Protein AF-A0A6N9VPK5-F1 (afdb_monomer_lite)

Foldseek 3Di:
DPKDKDQFDLVCQQLQQVVCLVPDDVVPDPDDRADPPGDGNADPVRDRRVKIFIDDPPHTPDID

pLDDT: mean 91.9, std 5.91, range [64.5, 97.69]

Structure (mmCIF, N/CA/C/O backbone):
data_AF-A0A6N9VPK5-F1
#
_entry.id   AF-A0A6N9VPK5-F1
#
loop_
_atom_site.group_PDB
_atom_site.id
_atom_site.type_symbol
_atom_site.label_atom_id
_atom_site.label_alt_id
_atom_site.label_comp_id
_atom_site.label_asym_id
_atom_site.label_entity_id
_atom_site.label_seq_id
_atom_site.pdbx_PDB_ins_code
_atom_site.Cartn_x
_atom_site.Cartn_y
_atom_site.Cartn_z
_atom_site.occupancy
_atom_site.B_iso_or_equiv
_atom_site.auth_seq_id
_atom_site.auth_comp_id
_atom_site.auth_asym_id
_atom_site.auth_atom_id
_atom_site.pdbx_PDB_model_num
ATOM 1 N N . MET A 1 1 ? -9.414 -1.728 18.681 1.00 64.50 1 MET A N 1
ATOM 2 C CA . MET A 1 1 ? -8.543 -1.170 19.746 1.00 64.50 1 MET A CA 1
ATOM 3 C C . MET A 1 1 ? -8.387 0.317 19.425 1.00 64.50 1 MET A C 1
ATOM 5 O O . MET A 1 1 ? -9.321 0.857 18.846 1.00 64.50 1 MET A O 1
ATOM 9 N N . ARG A 1 2 ? -7.320 1.026 19.819 1.00 78.12 2 ARG A N 1
ATOM 10 C CA . ARG A 1 2 ? -6.998 2.329 19.200 1.00 78.12 2 ARG A CA 1
ATOM 11 C C . ARG A 1 2 ? -6.040 2.075 18.029 1.00 78.12 2 ARG A C 1
ATOM 13 O O . ARG A 1 2 ? -5.146 1.252 18.223 1.00 78.12 2 ARG A O 1
ATOM 20 N N . PRO A 1 3 ? -6.198 2.756 16.879 1.00 83.75 3 PRO A N 1
ATOM 21 C CA . PRO A 1 3 ? -5.301 2.566 15.748 1.00 83.75 3 PRO A CA 1
ATOM 22 C C . PRO A 1 3 ? -3.853 2.879 16.139 1.00 83.75 3 PRO A C 1
ATOM 24 O O . PRO A 1 3 ? -3.599 3.875 16.828 1.00 83.75 3 PRO A O 1
ATOM 27 N N . LEU A 1 4 ? -2.921 2.033 15.703 1.00 94.62 4 LEU A N 1
ATOM 28 C CA . LEU A 1 4 ? -1.482 2.219 15.874 1.00 94.62 4 LEU A CA 1
ATOM 29 C C . LEU A 1 4 ? -0.873 2.710 14.559 1.00 94.62 4 LEU A C 1
ATOM 31 O O . LEU A 1 4 ? -1.171 2.166 13.499 1.00 94.62 4 LEU A O 1
ATOM 35 N N . ILE A 1 5 ? 0.007 3.710 14.644 1.00 96.88 5 ILE A N 1
ATOM 36 C CA . ILE A 1 5 ? 0.861 4.128 13.530 1.00 96.88 5 ILE A CA 1
ATOM 37 C C . ILE A 1 5 ? 2.249 3.522 13.727 1.00 96.88 5 ILE A C 1
ATOM 39 O O . ILE A 1 5 ? 2.843 3.678 14.798 1.00 96.88 5 ILE A O 1
ATOM 43 N N . ARG A 1 6 ? 2.773 2.842 12.707 1.00 96.81 6 ARG A N 1
ATOM 44 C CA . ARG A 1 6 ? 4.110 2.229 12.735 1.00 96.81 6 ARG A CA 1
ATOM 45 C C . ARG A 1 6 ? 4.763 2.233 11.349 1.00 96.81 6 ARG A C 1
ATOM 47 O O . ARG A 1 6 ? 4.041 2.327 10.360 1.00 96.81 6 ARG A O 1
ATOM 54 N N . PRO A 1 7 ? 6.094 2.064 11.252 1.00 97.56 7 PRO A N 1
ATOM 55 C CA . PRO A 1 7 ? 6.733 1.746 9.979 1.00 97.56 7 PRO A CA 1
ATOM 56 C C . PRO A 1 7 ? 6.145 0.474 9.357 1.00 97.56 7 PRO A C 1
ATOM 58 O O . PRO A 1 7 ? 5.773 -0.471 10.078 1.00 97.56 7 PRO A O 1
ATOM 61 N N . ALA A 1 8 ? 6.069 0.442 8.028 1.00 97.44 8 ALA A N 1
ATOM 62 C CA . ALA A 1 8 ? 5.622 -0.738 7.309 1.00 97.44 8 ALA A CA 1
ATOM 63 C C . ALA A 1 8 ? 6.650 -1.875 7.412 1.00 97.44 8 ALA A C 1
ATOM 65 O O . ALA A 1 8 ? 7.861 -1.677 7.551 1.00 97.44 8 ALA A O 1
ATOM 66 N N . ARG A 1 9 ? 6.145 -3.103 7.349 1.00 96.44 9 ARG A N 1
ATOM 67 C CA . ARG A 1 9 ? 6.921 -4.345 7.326 1.00 96.44 9 ARG A CA 1
ATOM 68 C C . ARG 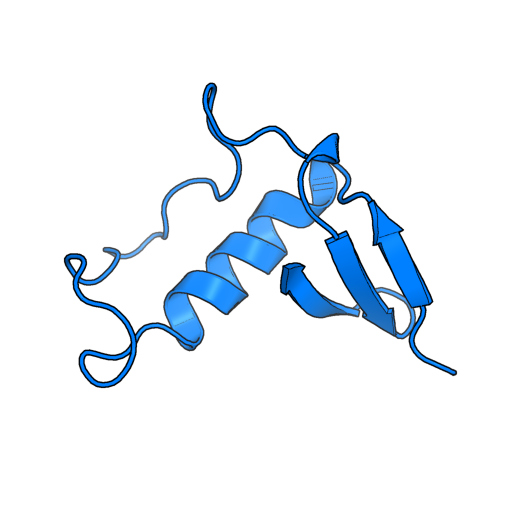A 1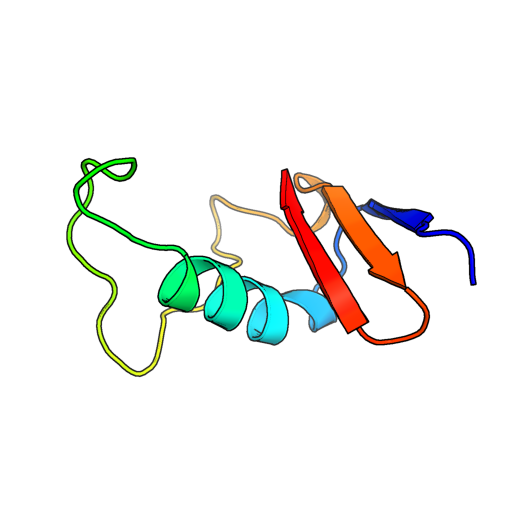 9 ? 6.832 -4.956 5.928 1.00 96.44 9 ARG A C 1
ATOM 70 O O . ARG A 1 9 ? 5.811 -4.778 5.268 1.00 96.44 9 ARG A O 1
ATOM 77 N N . PRO A 1 10 ? 7.813 -5.768 5.492 1.00 96.38 10 PRO A N 1
ATOM 78 C CA . PRO A 1 10 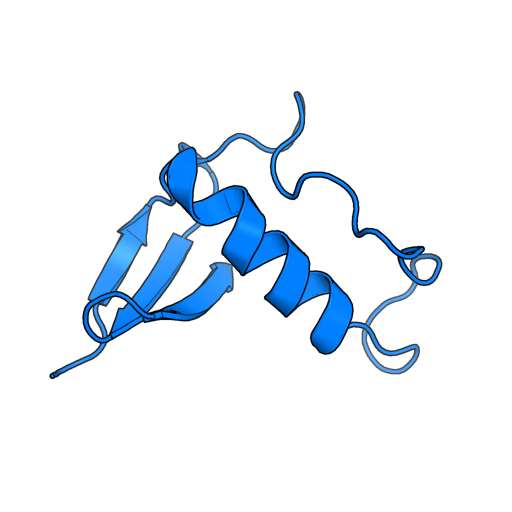? 7.735 -6.458 4.200 1.00 96.38 10 PRO A CA 1
ATOM 79 C C . PRO A 1 10 ? 6.429 -7.249 3.993 1.00 96.38 10 PRO A C 1
ATOM 81 O O . PRO A 1 10 ? 5.904 -7.306 2.886 1.00 96.38 10 PRO A O 1
ATOM 84 N N . SER A 1 11 ? 5.861 -7.809 5.069 1.00 95.62 11 SER A N 1
ATOM 85 C CA . SER A 1 11 ? 4.593 -8.552 5.047 1.00 95.62 11 SER A CA 1
ATOM 86 C C . SER A 1 11 ? 3.356 -7.700 4.740 1.00 95.62 11 SER A C 1
ATOM 88 O O . SER A 1 11 ? 2.334 -8.251 4.339 1.00 95.62 11 SER A O 1
ATOM 90 N N . ASP A 1 12 ? 3.424 -6.379 4.919 1.00 96.69 12 ASP A N 1
ATOM 91 C CA . ASP A 1 12 ? 2.286 -5.473 4.721 1.00 96.69 12 ASP A CA 1
ATOM 92 C C . ASP A 1 12 ? 1.982 -5.240 3.229 1.00 96.69 12 ASP A C 1
ATOM 94 O O . ASP A 1 12 ? 0.871 -4.849 2.869 1.00 96.69 12 ASP A O 1
ATOM 98 N N . GLY A 1 13 ? 2.941 -5.522 2.337 1.00 95.50 13 GLY A N 1
ATOM 99 C CA . GLY A 1 13 ? 2.896 -5.103 0.933 1.00 95.50 13 GLY A CA 1
ATOM 100 C C . GLY A 1 13 ? 1.673 -5.600 0.160 1.00 95.50 13 GLY A C 1
ATOM 101 O O . GLY A 1 13 ? 1.111 -4.859 -0.641 1.00 95.50 13 GLY A O 1
ATOM 102 N N . ALA A 1 14 ? 1.203 -6.822 0.427 1.00 93.94 14 ALA A N 1
ATOM 103 C CA . ALA A 1 14 ? 0.016 -7.358 -0.241 1.00 93.94 14 ALA A CA 1
ATOM 104 C C . ALA A 1 14 ? -1.279 -6.647 0.188 1.00 93.94 14 ALA A C 1
ATOM 106 O O . ALA A 1 14 ? -2.184 -6.469 -0.626 1.00 93.94 14 ALA A O 1
ATOM 107 N N . ALA A 1 15 ? -1.384 -6.243 1.457 1.00 95.38 15 ALA A N 1
ATOM 108 C CA . ALA A 1 15 ? -2.523 -5.471 1.944 1.00 95.38 15 ALA A CA 1
ATOM 109 C C . ALA A 1 15 ? -2.470 -4.035 1.406 1.00 95.38 15 ALA A C 1
ATOM 111 O O . ALA A 1 15 ? -3.478 -3.535 0.910 1.00 95.38 15 ALA A O 1
ATOM 112 N N . LEU A 1 16 ? -1.287 -3.417 1.400 1.00 95.75 16 LEU A N 1
ATOM 113 C CA . LEU A 1 16 ? -1.091 -2.073 0.854 1.00 95.75 16 LEU A CA 1
ATOM 114 C C . LEU A 1 16 ? -1.382 -2.001 -0.651 1.00 95.75 16 LEU A C 1
ATOM 116 O O . LEU A 1 16 ? -2.081 -1.089 -1.076 1.00 95.75 16 LEU A O 1
ATOM 120 N N . ALA A 1 17 ? -0.961 -2.994 -1.443 1.00 93.88 17 ALA A N 1
ATOM 121 C CA . ALA A 1 17 ? -1.280 -3.059 -2.874 1.00 93.88 17 ALA A CA 1
ATOM 122 C C . ALA A 1 17 ? -2.797 -3.108 -3.133 1.00 93.88 17 ALA A C 1
ATOM 124 O O . ALA A 1 17 ? -3.294 -2.514 -4.087 1.00 93.88 17 ALA A O 1
ATOM 125 N N . ARG A 1 18 ? -3.558 -3.788 -2.263 1.00 93.56 18 ARG A N 1
ATOM 126 C CA . ARG A 1 18 ? -5.027 -3.822 -2.349 1.00 93.56 18 ARG A CA 1
ATOM 127 C C . ARG A 1 18 ? -5.648 -2.474 -2.002 1.00 93.56 18 ARG A C 1
ATOM 129 O O . ARG A 1 18 ? -6.584 -2.071 -2.683 1.00 93.56 18 ARG A O 1
ATOM 136 N N . ILE A 1 19 ? -5.144 -1.795 -0.969 1.00 94.44 19 ILE A N 1
ATOM 137 C CA . ILE A 1 19 ? -5.609 -0.453 -0.587 1.00 94.44 19 ILE A CA 1
ATOM 138 C C . ILE A 1 19 ? -5.318 0.539 -1.721 1.00 94.44 19 ILE A C 1
ATOM 140 O O . ILE A 1 19 ? -6.226 1.255 -2.137 1.00 94.44 19 ILE A O 1
ATOM 144 N N . ASP A 1 20 ? -4.103 0.538 -2.272 1.00 92.62 20 ASP A N 1
ATOM 145 C CA . ASP A 1 20 ? -3.693 1.408 -3.385 1.00 92.62 20 ASP A CA 1
ATOM 146 C C . ASP A 1 20 ? -4.582 1.172 -4.624 1.00 92.62 20 ASP A C 1
ATOM 148 O O . ASP A 1 20 ? -5.222 2.096 -5.128 1.00 92.62 20 ASP A O 1
ATOM 152 N N . PHE A 1 21 ? -4.776 -0.095 -5.017 1.00 92.94 21 PHE A N 1
ATOM 153 C CA . PHE A 1 21 ? -5.673 -0.469 -6.117 1.00 92.94 21 PHE A CA 1
ATOM 154 C C . PHE A 1 21 ? -7.132 -0.039 -5.884 1.00 92.94 21 PHE A C 1
ATOM 156 O O . PHE A 1 21 ? -7.796 0.438 -6.806 1.00 92.94 21 PHE A O 1
ATOM 163 N N . ALA A 1 22 ? -7.656 -0.233 -4.669 1.00 93.00 22 ALA A N 1
ATOM 164 C CA . ALA A 1 22 ? -9.053 0.054 -4.339 1.00 93.00 22 ALA A CA 1
ATOM 165 C C . ALA A 1 22 ? -9.345 1.555 -4.195 1.00 93.00 22 ALA A C 1
ATOM 167 O O . ALA A 1 22 ? -10.481 1.978 -4.412 1.00 93.00 22 ALA A O 1
ATOM 168 N N . THR A 1 23 ? -8.341 2.349 -3.819 1.00 93.00 23 THR A N 1
ATOM 169 C CA . THR A 1 23 ? -8.470 3.799 -3.609 1.00 93.00 23 THR A CA 1
ATOM 170 C C . THR A 1 23 ? -8.078 4.626 -4.833 1.00 93.00 23 THR A C 1
ATOM 172 O O . THR A 1 23 ? -8.410 5.814 -4.888 1.00 93.00 23 THR A O 1
ATOM 175 N N . TRP A 1 24 ? -7.443 4.017 -5.842 1.00 94.12 24 TRP A N 1
ATOM 176 C CA . TRP A 1 24 ? -7.129 4.687 -7.102 1.00 94.12 24 TRP A CA 1
ATOM 177 C C . TRP A 1 24 ? -8.387 5.269 -7.762 1.00 94.12 24 TRP A C 1
ATOM 179 O O . TRP A 1 24 ? -9.419 4.609 -7.916 1.00 94.12 24 TRP A O 1
ATOM 189 N N . SER A 1 25 ? -8.289 6.523 -8.195 1.00 93.44 25 SER A N 1
ATOM 190 C CA . SER A 1 25 ? -9.353 7.240 -8.891 1.00 93.44 25 SER A CA 1
ATOM 191 C C . SER A 1 25 ? -8.753 8.361 -9.737 1.00 93.44 25 SER A C 1
ATOM 193 O O . SER A 1 25 ? -7.854 9.048 -9.244 1.00 93.44 25 SER A O 1
ATOM 195 N N . PRO A 1 26 ? -9.289 8.646 -10.940 1.00 93.88 26 PRO A N 1
ATOM 196 C CA . PRO A 1 26 ? -8.828 9.771 -11.757 1.00 93.88 26 PRO A CA 1
ATOM 197 C C . PRO A 1 26 ? -9.034 11.139 -11.080 1.00 93.88 26 PRO A C 1
ATOM 199 O O . PRO A 1 26 ? -8.515 12.140 -11.559 1.00 93.88 26 PRO A O 1
ATOM 202 N N . LEU A 1 27 ? -9.790 11.202 -9.974 1.00 95.19 27 LEU A N 1
ATOM 203 C CA . LEU A 1 27 ? -9.961 12.422 -9.182 1.00 95.19 27 LEU A CA 1
ATOM 204 C C . LEU A 1 27 ? -8.702 12.799 -8.380 1.00 95.19 27 LEU A C 1
ATOM 206 O O . LEU A 1 27 ? -8.458 13.982 -8.163 1.00 95.19 27 LEU A O 1
ATOM 210 N N . HIS A 1 28 ? -7.919 11.814 -7.929 1.00 88.12 28 HIS A N 1
ATOM 211 C CA . HIS A 1 28 ? -6.787 12.032 -7.013 1.00 88.12 28 HIS A CA 1
ATOM 212 C C . HIS A 1 28 ? -5.469 11.423 -7.510 1.00 88.12 28 HIS A C 1
ATOM 214 O O . HIS A 1 28 ? -4.411 11.747 -6.976 1.00 88.12 28 HIS A O 1
ATOM 220 N N . ALA A 1 29 ? -5.518 10.562 -8.528 1.00 90.88 29 ALA A N 1
ATOM 221 C CA . ALA A 1 29 ? -4.354 9.936 -9.133 1.00 90.88 29 ALA A CA 1
ATOM 222 C C . ALA A 1 29 ? -4.216 10.381 -10.592 1.00 90.88 29 ALA A C 1
ATOM 224 O O . ALA A 1 29 ? -5.129 10.216 -11.399 1.00 90.88 29 ALA A O 1
ATOM 225 N N . VAL A 1 30 ? -3.049 10.935 -10.922 1.00 93.31 30 VAL A N 1
ATOM 226 C CA . VAL A 1 30 ? -2.681 11.339 -12.292 1.00 93.31 30 VAL A CA 1
ATOM 227 C C . VAL A 1 30 ? -1.936 10.241 -13.054 1.00 93.31 30 VAL A C 1
ATOM 229 O O . VAL A 1 30 ? -1.592 10.415 -14.219 1.00 93.31 30 VAL A O 1
ATOM 232 N N . THR A 1 31 ? -1.650 9.123 -12.390 1.00 89.75 31 THR A N 1
ATOM 233 C CA . THR A 1 31 ? -1.015 7.946 -12.982 1.00 89.75 31 THR A CA 1
ATOM 234 C C . THR A 1 31 ? -2.048 7.054 -13.662 1.00 89.75 31 THR A C 1
ATOM 236 O O . THR A 1 31 ? -3.243 7.130 -13.370 1.00 89.75 31 THR A O 1
ATOM 239 N N . GLU A 1 32 ? -1.585 6.170 -14.547 1.00 89.75 32 GLU A N 1
ATOM 240 C CA . GLU A 1 32 ? -2.433 5.127 -15.123 1.00 89.75 32 GLU A CA 1
ATOM 241 C C . GLU A 1 32 ? -3.075 4.262 -14.033 1.00 89.75 32 GLU A C 1
ATOM 243 O O . GLU A 1 32 ? -2.534 4.092 -12.935 1.00 89.75 32 GLU A O 1
ATOM 248 N N . ARG A 1 33 ? -4.254 3.713 -14.346 1.00 88.06 33 ARG A N 1
ATOM 249 C CA . ARG A 1 33 ? -4.944 2.799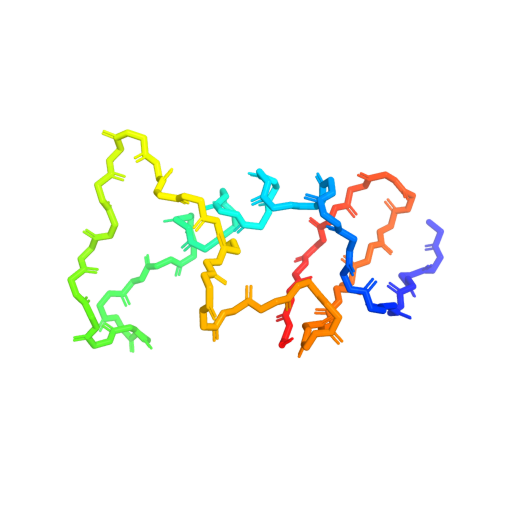 -13.441 1.00 88.06 33 ARG A CA 1
ATOM 250 C C . ARG A 1 33 ? -4.117 1.523 -13.272 1.00 88.06 33 ARG A C 1
ATOM 252 O O . ARG A 1 33 ? -3.822 0.892 -14.288 1.00 88.06 33 ARG A O 1
ATOM 259 N N . PRO A 1 34 ? -3.840 1.083 -12.033 1.00 86.31 34 PRO A N 1
ATOM 260 C CA . PRO A 1 34 ? -3.211 -0.208 -11.793 1.00 86.31 34 PRO A CA 1
ATOM 261 C C . PRO A 1 34 ? -3.999 -1.346 -12.459 1.00 86.31 34 PRO A C 1
ATOM 263 O O . PRO A 1 34 ? -5.229 -1.412 -12.351 1.00 86.31 34 PRO A O 1
ATOM 266 N N . ALA A 1 35 ? -3.300 -2.246 -13.152 1.00 85.44 35 ALA A N 1
ATOM 267 C CA . ALA A 1 35 ? -3.898 -3.457 -13.706 1.00 85.44 35 ALA A CA 1
ATOM 268 C C . ALA A 1 35 ? -4.128 -4.505 -12.603 1.00 85.44 35 ALA A C 1
ATOM 270 O O . ALA A 1 35 ? -3.521 -4.448 -11.537 1.00 85.44 35 ALA A O 1
ATOM 271 N N . ALA A 1 36 ? -5.026 -5.464 -12.848 1.00 80.44 36 ALA A N 1
ATOM 272 C CA . ALA A 1 36 ? -5.196 -6.622 -11.974 1.00 80.44 36 ALA A CA 1
ATOM 273 C C . ALA A 1 36 ? -4.386 -7.819 -12.521 1.00 80.44 36 ALA A C 1
ATOM 275 O O . ALA A 1 36 ? -4.514 -8.116 -13.712 1.00 80.44 36 ALA A O 1
ATOM 276 N N . PRO A 1 37 ? -3.624 -8.549 -11.680 1.00 82.25 37 PRO A N 1
ATOM 277 C CA . PRO A 1 37 ? -3.400 -8.297 -10.253 1.00 82.25 37 PRO A CA 1
ATOM 278 C C . PRO A 1 37 ? -2.529 -7.054 -10.022 1.00 82.25 37 PRO A C 1
ATOM 280 O O . PRO A 1 37 ? -1.659 -6.763 -10.832 1.00 82.25 37 PRO A O 1
ATOM 283 N N . ALA A 1 38 ? -2.775 -6.344 -8.916 1.00 80.06 38 ALA A N 1
ATOM 284 C CA . ALA A 1 38 ? -1.992 -5.166 -8.559 1.00 80.06 38 ALA A CA 1
ATOM 285 C C . ALA A 1 38 ? -0.509 -5.528 -8.403 1.00 80.06 38 ALA A C 1
ATOM 287 O O . ALA A 1 38 ? -0.182 -6.574 -7.828 1.00 80.06 38 ALA A O 1
ATOM 288 N N . ASP A 1 39 ? 0.364 -4.648 -8.887 1.00 84.44 39 ASP A N 1
ATOM 289 C CA . ASP A 1 39 ? 1.805 -4.786 -8.714 1.00 84.44 39 ASP A CA 1
ATOM 290 C C . ASP A 1 39 ? 2.189 -4.808 -7.224 1.00 84.44 39 ASP A C 1
ATOM 292 O O . ASP A 1 39 ? 1.455 -4.288 -6.371 1.00 84.44 39 ASP A O 1
ATOM 296 N N . PRO A 1 40 ? 3.346 -5.401 -6.873 1.00 90.62 40 PRO A N 1
ATOM 297 C CA . PRO A 1 40 ? 3.865 -5.321 -5.517 1.00 90.62 40 PRO A CA 1
ATOM 298 C C . PRO A 1 40 ? 3.960 -3.868 -5.050 1.00 90.62 40 PRO A C 1
ATOM 300 O O . PRO A 1 40 ? 4.540 -3.023 -5.729 1.00 90.62 40 PRO A O 1
ATOM 303 N N . PHE A 1 41 ? 3.424 -3.587 -3.860 1.00 93.31 41 PHE A N 1
ATOM 304 C CA . PHE A 1 41 ? 3.452 -2.232 -3.314 1.00 93.31 41 PHE A CA 1
ATOM 305 C C . PHE A 1 41 ? 4.883 -1.747 -3.056 1.00 93.31 41 PHE A C 1
ATOM 307 O O . PHE A 1 41 ? 5.186 -0.589 -3.308 1.00 93.31 41 PHE A O 1
ATOM 314 N N . PHE A 1 42 ? 5.762 -2.623 -2.564 1.00 94.81 42 PHE A N 1
ATOM 315 C CA . PHE A 1 42 ? 7.176 -2.313 -2.366 1.00 94.81 42 PHE A CA 1
ATOM 316 C C . PHE A 1 42 ? 7.981 -2.687 -3.608 1.00 94.81 42 PHE A C 1
ATOM 318 O O . PHE A 1 42 ? 7.827 -3.778 -4.161 1.00 94.81 42 PHE A O 1
ATOM 325 N N . THR A 1 43 ? 8.865 -1.786 -4.020 1.00 88.75 43 THR A N 1
ATOM 326 C CA . THR A 1 43 ? 9.780 -1.953 -5.158 1.00 88.75 43 THR A CA 1
ATOM 327 C C . THR A 1 43 ? 11.172 -1.498 -4.727 1.00 88.75 43 THR A C 1
ATOM 329 O O . THR A 1 43 ? 11.311 -0.926 -3.653 1.00 88.75 43 THR A O 1
ATOM 332 N N . GLY A 1 44 ? 12.204 -1.667 -5.560 1.00 84.44 44 GLY A N 1
ATOM 333 C CA . GLY A 1 44 ? 13.558 -1.190 -5.221 1.00 84.44 44 GLY A CA 1
ATOM 334 C C . GLY A 1 44 ? 13.688 0.333 -5.034 1.00 84.44 44 GLY A C 1
ATOM 335 O O . GLY A 1 44 ? 14.749 0.812 -4.651 1.00 84.44 44 GLY A O 1
ATOM 336 N N . HIS A 1 45 ? 12.630 1.100 -5.319 1.00 86.50 45 HIS A N 1
ATOM 337 C CA . HIS A 1 45 ? 12.534 2.540 -5.051 1.00 86.50 45 HIS A CA 1
ATOM 338 C C . HIS A 1 45 ? 11.529 2.881 -3.942 1.00 86.50 45 HIS A C 1
ATOM 340 O O . HIS A 1 45 ? 11.260 4.055 -3.702 1.00 86.50 45 HIS A O 1
ATOM 346 N N . ARG A 1 46 ? 10.910 1.865 -3.335 1.00 88.25 46 ARG A N 1
ATOM 347 C CA . ARG A 1 46 ? 9.842 2.001 -2.351 1.00 88.25 46 ARG A CA 1
ATOM 348 C C . ARG A 1 46 ? 10.033 0.940 -1.278 1.00 88.25 46 ARG A C 1
ATOM 350 O O . ARG A 1 46 ? 9.410 -0.125 -1.331 1.00 88.25 46 ARG A O 1
ATOM 357 N N . GLU A 1 47 ? 10.907 1.230 -0.326 1.00 94.12 47 GLU A N 1
ATOM 358 C CA . GLU A 1 47 ? 11.271 0.290 0.727 1.00 94.12 47 GLU A CA 1
ATOM 359 C C . GLU A 1 47 ? 10.246 0.323 1.878 1.00 94.12 47 GLU A C 1
ATOM 361 O O . GLU A 1 47 ? 9.675 1.376 2.186 1.00 94.12 47 GLU A O 1
ATOM 366 N N . PRO A 1 48 ? 10.000 -0.804 2.576 1.00 96.38 48 PRO A N 1
ATOM 367 C CA . PRO A 1 48 ? 8.984 -0.858 3.629 1.00 96.38 48 PRO A CA 1
ATOM 368 C C . PRO A 1 48 ? 9.173 0.185 4.735 1.00 96.38 48 PRO A C 1
ATOM 370 O O . PRO A 1 48 ? 8.217 0.827 5.159 1.00 96.38 48 PRO A O 1
ATOM 373 N N . GLY A 1 49 ? 10.416 0.401 5.169 1.00 95.12 49 GLY A N 1
ATOM 374 C CA . GLY A 1 49 ? 10.727 1.331 6.257 1.00 95.12 49 GLY A CA 1
ATOM 375 C C . GLY A 1 49 ? 10.469 2.807 5.935 1.00 95.12 49 GLY A C 1
ATOM 376 O O . GLY A 1 49 ? 10.465 3.620 6.855 1.00 95.12 49 GLY A O 1
ATOM 377 N N . GLU A 1 50 ? 10.245 3.150 4.665 1.00 96.12 50 GLU A N 1
ATOM 378 C CA . GLU A 1 50 ? 9.971 4.521 4.211 1.00 96.12 50 GLU A CA 1
ATOM 379 C C . GLU A 1 50 ? 8.490 4.903 4.333 1.00 96.12 50 GLU A C 1
ATOM 381 O O . GLU A 1 50 ? 8.144 6.066 4.154 1.00 96.12 50 GLU A O 1
ATOM 386 N N . HIS A 1 51 ? 7.626 3.936 4.657 1.00 96.12 51 HIS A N 1
ATOM 387 C CA . HIS A 1 51 ? 6.178 4.113 4.712 1.00 96.12 51 HIS A CA 1
ATOM 388 C C . HIS A 1 51 ? 5.684 3.976 6.142 1.00 96.12 51 HIS A C 1
ATOM 390 O O . HIS A 1 51 ? 6.123 3.094 6.894 1.00 96.12 51 HIS A O 1
ATOM 396 N N . LEU A 1 52 ? 4.713 4.806 6.504 1.00 97.69 52 LEU A N 1
ATOM 397 C CA . LEU A 1 52 ? 3.952 4.623 7.733 1.00 97.69 52 LEU A CA 1
ATOM 398 C C . LEU A 1 52 ? 2.638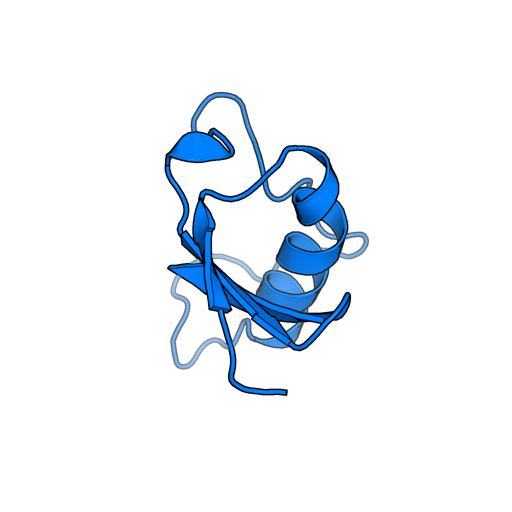 3.926 7.411 1.00 97.69 52 LEU A C 1
ATOM 400 O O . LEU A 1 52 ? 1.986 4.245 6.424 1.00 97.69 52 LEU A O 1
ATOM 404 N N . VAL A 1 53 ? 2.230 2.994 8.267 1.00 97.69 53 VAL A N 1
ATOM 405 C CA . VAL A 1 53 ? 0.936 2.315 8.170 1.00 97.69 53 VAL A CA 1
ATOM 406 C C . VAL A 1 53 ? 0.102 2.584 9.408 1.00 97.69 53 VAL A C 1
ATOM 408 O O . VAL A 1 53 ? 0.627 2.654 10.523 1.00 97.69 53 VAL A O 1
ATOM 411 N N . ALA A 1 54 ? -1.203 2.708 9.196 1.00 97.62 54 ALA A N 1
ATOM 412 C CA . ALA A 1 54 ? -2.201 2.679 10.251 1.00 97.62 54 ALA A CA 1
ATOM 413 C C . ALA A 1 54 ? -2.792 1.270 10.348 1.00 97.62 54 ALA A C 1
ATOM 415 O O . ALA A 1 54 ? -3.265 0.738 9.344 1.00 97.62 54 ALA A O 1
ATOM 416 N N . GLU A 1 55 ? -2.798 0.679 11.542 1.00 96.19 55 GLU A N 1
ATOM 417 C CA . GLU A 1 55 ? -3.393 -0.641 11.786 1.00 96.19 55 GLU A CA 1
ATOM 418 C C . GLU A 1 55 ? -4.352 -0.641 12.982 1.00 96.19 55 GLU A C 1
ATOM 420 O O . GLU A 1 55 ? -4.120 0.055 13.975 1.00 96.19 55 GLU A O 1
ATOM 425 N N . ASP A 1 56 ? -5.408 -1.455 12.910 1.00 95.44 56 ASP A N 1
ATOM 426 C CA . ASP A 1 56 ? -6.198 -1.871 14.076 1.00 95.44 56 ASP A CA 1
ATOM 427 C C . ASP A 1 56 ? -6.168 -3.402 14.176 1.00 95.44 56 ASP A C 1
ATOM 429 O O . ASP A 1 56 ? -6.756 -4.129 13.373 1.00 95.44 56 ASP A O 1
ATOM 433 N N . GLY A 1 57 ? -5.413 -3.912 15.150 1.00 90.06 57 GLY A N 1
ATOM 434 C CA . GLY A 1 57 ? -5.153 -5.343 15.281 1.00 90.06 57 GLY A CA 1
ATOM 435 C C . GLY A 1 57 ? -4.291 -5.878 14.135 1.00 90.06 57 GLY A C 1
ATOM 436 O O . GLY A 1 57 ? -3.093 -5.616 14.096 1.00 90.06 57 GLY A O 1
ATOM 437 N N . ALA A 1 58 ? -4.892 -6.667 13.242 1.00 87.50 58 ALA A N 1
ATOM 438 C CA . ALA A 1 58 ? -4.221 -7.269 12.084 1.00 87.50 58 ALA A CA 1
ATOM 439 C C . ALA A 1 58 ? -4.638 -6.633 10.745 1.00 87.50 58 ALA A C 1
ATOM 441 O O . ALA A 1 58 ? -4.157 -7.054 9.692 1.00 87.50 58 ALA A O 1
ATOM 442 N N . GLU A 1 59 ? -5.547 -5.655 10.771 1.00 94.25 59 GLU A N 1
ATOM 443 C CA . GLU A 1 59 ? -6.053 -4.989 9.575 1.00 94.25 59 GLU A CA 1
ATOM 444 C C . GLU A 1 59 ? -5.319 -3.666 9.349 1.00 94.25 59 GLU A C 1
ATOM 446 O O . GLU A 1 59 ? -5.243 -2.826 10.248 1.00 94.25 59 GLU A O 1
ATOM 451 N N . LEU A 1 60 ? -4.787 -3.479 8.138 1.00 96.50 60 LEU A N 1
ATOM 452 C CA . LEU A 1 60 ? -4.238 -2.195 7.713 1.00 96.50 60 LEU A CA 1
ATOM 453 C C . LEU A 1 60 ? -5.365 -1.302 7.207 1.00 96.50 60 LEU A C 1
ATOM 455 O O . LEU A 1 60 ? -6.136 -1.697 6.336 1.00 96.50 60 LEU A O 1
ATOM 459 N N . LEU A 1 61 ? -5.420 -0.087 7.737 1.00 95.56 61 LEU A N 1
ATOM 460 C CA . LEU A 1 61 ? -6.453 0.900 7.436 1.00 95.56 61 LEU A CA 1
ATOM 461 C C . LEU A 1 61 ? -5.983 1.949 6.420 1.00 95.56 61 LEU A C 1
ATOM 463 O O . LEU A 1 61 ? -6.805 2.609 5.792 1.00 95.56 61 LEU A O 1
ATOM 467 N N . GLY A 1 62 ? -4.669 2.125 6.263 1.00 94.88 62 GLY A N 1
ATOM 468 C CA . GLY A 1 62 ? -4.092 3.105 5.347 1.00 94.88 62 GLY A CA 1
ATOM 469 C C . GLY A 1 62 ? -2.579 3.233 5.491 1.00 94.88 62 GLY A C 1
ATOM 470 O O . GLY A 1 62 ? -1.972 2.601 6.362 1.00 94.88 62 GLY A O 1
ATOM 471 N N . TYR A 1 63 ? -1.982 4.056 4.633 1.00 96.25 63 TYR A N 1
ATOM 472 C CA . TYR A 1 63 ? -0.548 4.335 4.608 1.00 96.25 63 TYR A CA 1
ATOM 473 C C . TYR A 1 63 ? -0.261 5.795 4.245 1.00 96.25 63 TYR A C 1
ATOM 475 O O . TYR A 1 63 ? -1.146 6.497 3.748 1.00 96.25 63 TYR A O 1
ATOM 483 N N . ALA A 1 64 ? 0.971 6.228 4.509 1.00 93.19 64 ALA A N 1
ATOM 484 C CA . ALA A 1 64 ? 1.533 7.516 4.115 1.00 93.19 64 ALA A CA 1
ATOM 485 C C . ALA A 1 64 ? 2.987 7.345 3.668 1.00 9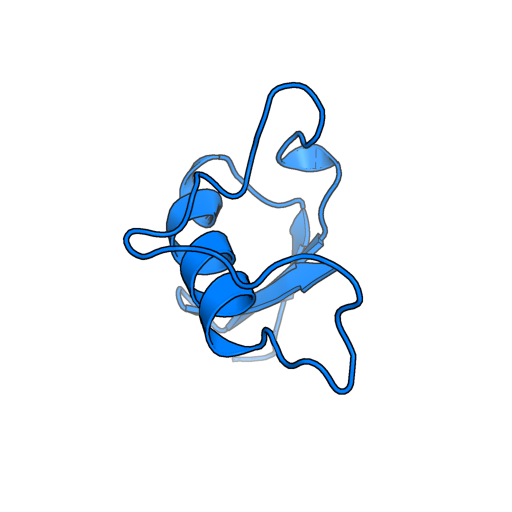3.19 64 ALA A C 1
ATOM 487 O O . ALA A 1 64 ? 3.680 6.479 4.263 1.00 93.19 64 ALA A O 1
#

Secondary structure (DSSP, 8-state):
-PPEEEE--GGGHHHHHHHHHHH--TTT--SPPPPSSPPPS-BTTB-GGG-EEEEETTEEEEE-

InterPro domains:
  IPR016181 Acyl-CoA N-acyltransferase [SSF55729] (2-64)

Radius of gyration: 12.12 Å; chains: 1; bounding box: 24×21×35 Å

Organism: Streptomyces microflavus (NCBI:txid1919)

Sequence (64 aa):
MRPLIRPARPSDGAALARIDFATWSPLHAVTERPAAPADPFFTGHREPGEHLVAEDGAELLGYA